Protein AF-A0A260YUD0-F1 (afdb_monomer_lite)

Sequence (62 aa):
MALWTVHLEGGPRRVNHAAVAIGSKVYTFGGYCSGETTDSHDPLDVHVLDTGKSVSSNQTDF

Organism: NCBI:txid1503980

Foldseek 3Di:
DDDDDDDDPPDDPFPPWDWDDDPQKIKTWAGDDPPDDDDPPDDIDIDIDGNPDDPPPDDDDD

InterPro domains:
  IPR011498 Kelch repeat type 2 [PF07646] (13-55)
  IPR015915 Kelch-type beta-propeller [G3DSA:2.120.10.80] (3-61)
  IPR015915 Kelch-type beta-propeller [SSF117281] (4-50)
  IPR052637 Kelch domain-containing protein 3-like [PTHR46461] (1-5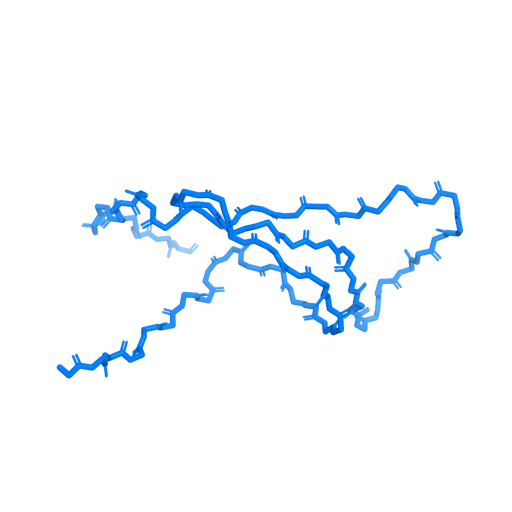3)

Structure (mmCIF, N/CA/C/O backbone):
data_AF-A0A260YUD0-F1
#
_entry.id   AF-A0A260YUD0-F1
#
loop_
_atom_site.group_PDB
_atom_site.id
_atom_site.type_symbol
_atom_site.label_atom_id
_atom_site.label_alt_id
_atom_site.label_comp_id
_atom_site.label_asym_id
_atom_site.label_entity_id
_atom_site.label_seq_id
_atom_site.pdbx_PDB_ins_code
_atom_site.Cartn_x
_atom_site.Cartn_y
_atom_site.Cartn_z
_atom_site.occupancy
_atom_site.B_iso_or_equiv
_atom_site.auth_seq_id
_atom_site.auth_comp_id
_atom_site.auth_asym_id
_atom_site.auth_atom_id
_atom_site.pdbx_PDB_model_num
ATOM 1 N N . MET A 1 1 ? -10.867 10.011 21.835 1.00 76.88 1 MET A N 1
ATOM 2 C CA . MET A 1 1 ? -9.561 10.595 21.460 1.00 76.88 1 MET A CA 1
ATOM 3 C C . MET A 1 1 ? -8.860 9.560 20.599 1.00 76.88 1 MET A C 1
ATOM 5 O O . MET A 1 1 ? -8.787 8.422 21.040 1.00 76.88 1 MET A O 1
ATOM 9 N N . ALA A 1 2 ? -8.463 9.889 19.371 1.00 80.12 2 ALA A N 1
ATOM 10 C CA . ALA A 1 2 ? -7.712 8.955 18.532 1.00 80.12 2 ALA A CA 1
ATOM 11 C C . ALA A 1 2 ? -6.219 9.076 18.866 1.00 80.12 2 ALA A C 1
ATOM 13 O O . ALA A 1 2 ? -5.716 10.193 18.980 1.00 80.12 2 ALA A O 1
ATOM 14 N N . LEU A 1 3 ? -5.538 7.943 19.049 1.00 87.25 3 LEU A N 1
ATOM 15 C CA . LEU A 1 3 ? -4.089 7.881 19.227 1.00 87.25 3 LEU A CA 1
ATOM 16 C C . LEU A 1 3 ? -3.465 7.342 17.940 1.00 87.25 3 LEU A C 1
ATOM 18 O O . LEU A 1 3 ? -3.989 6.406 17.340 1.00 87.25 3 LEU A O 1
ATOM 22 N N . TRP A 1 4 ? -2.338 7.921 17.541 1.00 86.69 4 TRP A N 1
ATOM 23 C CA . TRP A 1 4 ? -1.512 7.360 16.484 1.00 86.69 4 TRP A CA 1
ATOM 24 C C . TRP A 1 4 ? -0.588 6.293 17.066 1.00 86.69 4 TRP A C 1
ATOM 26 O O . TRP A 1 4 ? 0.122 6.537 18.040 1.00 86.69 4 TRP A O 1
ATOM 36 N N . THR A 1 5 ? -0.580 5.118 16.448 1.00 81.75 5 THR A N 1
ATOM 37 C CA . THR A 1 5 ? 0.380 4.048 16.730 1.00 81.75 5 THR A CA 1
ATOM 38 C C . THR A 1 5 ? 1.138 3.740 15.449 1.00 81.75 5 THR A C 1
ATOM 40 O O . THR A 1 5 ? 0.557 3.748 14.365 1.00 81.75 5 THR A O 1
ATOM 43 N N . VAL A 1 6 ? 2.441 3.504 15.572 1.00 81.38 6 VAL A N 1
ATOM 44 C CA . VAL A 1 6 ? 3.327 3.200 14.446 1.00 81.38 6 VAL A CA 1
ATOM 45 C C . VAL A 1 6 ? 3.662 1.710 14.472 1.00 81.38 6 VAL A C 1
ATOM 47 O O . VAL A 1 6 ? 3.927 1.159 15.538 1.00 81.38 6 VAL A O 1
ATOM 50 N N . HIS A 1 7 ? 3.667 1.067 13.305 1.00 74.75 7 HIS A N 1
ATOM 51 C CA . HIS A 1 7 ? 4.134 -0.305 13.120 1.00 74.75 7 HIS A CA 1
ATOM 52 C C . HIS A 1 7 ? 5.197 -0.299 12.015 1.00 74.75 7 HIS A C 1
ATOM 54 O O . HIS A 1 7 ? 4.861 -0.104 10.849 1.00 74.75 7 HIS A O 1
ATOM 60 N N . LEU A 1 8 ? 6.476 -0.394 12.395 1.00 67.81 8 LEU A N 1
ATOM 61 C CA . LEU A 1 8 ? 7.613 -0.275 11.467 1.00 67.81 8 LEU A CA 1
ATOM 62 C C . LEU A 1 8 ? 8.155 -1.631 10.998 1.00 67.81 8 LEU A C 1
ATOM 64 O O . LEU A 1 8 ? 8.807 -1.695 9.958 1.00 67.81 8 LEU A O 1
ATOM 68 N N . GLU A 1 9 ? 7.876 -2.705 11.734 1.00 76.00 9 GLU A N 1
ATOM 69 C CA . GLU A 1 9 ? 8.484 -4.010 11.478 1.00 76.00 9 GLU A CA 1
ATOM 70 C C . GLU A 1 9 ? 7.830 -4.724 10.289 1.00 76.00 9 GLU A C 1
ATOM 72 O O . GLU A 1 9 ? 6.608 -4.823 10.190 1.00 76.00 9 GLU A O 1
ATOM 77 N N . GLY A 1 10 ? 8.659 -5.212 9.361 1.00 72.25 10 GLY A N 1
ATOM 78 C CA . GLY A 1 10 ? 8.227 -5.985 8.189 1.00 72.25 10 GLY A CA 1
ATOM 79 C C . GLY A 1 10 ? 7.497 -5.196 7.090 1.00 72.25 10 GLY A C 1
ATOM 80 O O . GLY A 1 10 ? 7.095 -5.785 6.086 1.00 72.25 10 GLY A O 1
ATOM 81 N N . GLY A 1 11 ? 7.325 -3.880 7.248 1.00 75.19 11 GLY A N 1
ATOM 82 C CA . GLY A 1 11 ? 6.656 -3.026 6.266 1.00 75.19 11 GLY A CA 1
ATOM 83 C C . GLY A 1 11 ? 7.543 -2.680 5.055 1.00 75.19 11 GLY A C 1
ATOM 84 O O . GLY A 1 11 ? 8.732 -2.398 5.222 1.00 75.19 11 GLY A O 1
ATOM 85 N N . PRO A 1 12 ? 6.996 -2.643 3.825 1.00 80.19 12 PRO A N 1
ATOM 86 C CA . PRO A 1 12 ? 7.754 -2.259 2.636 1.00 80.19 12 PRO A CA 1
ATOM 87 C C . PRO A 1 12 ? 8.139 -0.771 2.681 1.00 80.19 12 PRO A C 1
ATOM 89 O O . PRO A 1 12 ? 7.299 0.105 2.894 1.00 80.19 12 PRO A O 1
ATOM 92 N N . ARG A 1 13 ? 9.416 -0.456 2.434 1.00 85.06 13 ARG A N 1
ATOM 93 C CA . ARG A 1 13 ? 9.916 0.927 2.363 1.00 85.06 13 ARG A CA 1
ATOM 94 C C . ARG A 1 13 ? 9.642 1.516 0.978 1.00 85.06 13 ARG A C 1
ATOM 96 O O . ARG A 1 13 ? 10.511 1.475 0.117 1.00 85.06 13 ARG A O 1
ATOM 103 N N . ARG A 1 14 ? 8.442 2.054 0.751 1.00 87.94 14 ARG A N 1
ATOM 104 C CA . ARG A 1 14 ? 8.026 2.600 -0.556 1.00 87.94 14 ARG A CA 1
ATOM 105 C C . ARG A 1 14 ? 7.238 3.903 -0.421 1.00 87.94 14 ARG A C 1
ATOM 107 O O . ARG A 1 14 ? 6.516 4.101 0.553 1.00 87.94 14 ARG A O 1
ATOM 114 N N . VAL A 1 15 ? 7.324 4.767 -1.431 1.00 89.25 15 VAL A N 1
ATOM 115 C CA . VAL A 1 15 ? 6.521 6.001 -1.561 1.00 89.25 15 VAL A CA 1
ATOM 116 C C . VAL A 1 15 ? 5.549 5.916 -2.741 1.00 89.25 15 VAL A C 1
ATOM 118 O O . VAL A 1 15 ? 5.701 5.052 -3.600 1.00 89.25 15 VAL A O 1
ATOM 121 N N . ASN A 1 16 ? 4.563 6.819 -2.797 1.00 91.88 16 ASN A N 1
ATOM 122 C CA . ASN A 1 16 ? 3.591 6.956 -3.897 1.00 91.88 16 ASN A CA 1
ATOM 123 C C . ASN A 1 16 ? 2.715 5.714 -4.170 1.00 91.88 16 ASN A C 1
ATOM 125 O O . ASN A 1 16 ? 2.234 5.537 -5.287 1.00 91.88 16 ASN A O 1
ATOM 129 N N . HIS A 1 17 ? 2.507 4.850 -3.175 1.00 92.88 17 HIS A N 1
ATOM 130 C CA . HIS A 1 17 ? 1.617 3.696 -3.307 1.00 92.88 17 HIS A CA 1
ATOM 131 C C . HIS A 1 17 ? 0.144 4.113 -3.181 1.00 92.88 17 HIS A C 1
ATOM 133 O O . HIS A 1 17 ? -0.194 5.047 -2.451 1.00 92.88 17 HIS A O 1
ATOM 139 N N . ALA A 1 18 ? -0.740 3.388 -3.866 1.00 95.44 18 ALA A N 1
ATOM 140 C CA . ALA A 1 18 ? -2.180 3.470 -3.629 1.00 95.44 18 ALA A CA 1
ATOM 141 C C . ALA A 1 18 ? -2.580 2.484 -2.522 1.00 95.44 18 ALA A C 1
ATOM 143 O O . ALA A 1 18 ? -1.945 1.439 -2.374 1.00 95.44 18 ALA A O 1
ATOM 144 N N . ALA A 1 19 ? -3.633 2.788 -1.756 1.00 95.62 19 ALA A N 1
ATOM 145 C CA . ALA A 1 19 ? -4.102 1.915 -0.682 1.00 95.62 19 ALA A CA 1
ATOM 146 C C . ALA A 1 19 ? -5.632 1.862 -0.573 1.00 95.62 19 ALA A C 1
ATOM 148 O O . ALA A 1 19 ? -6.315 2.856 -0.822 1.00 95.62 19 ALA A O 1
ATOM 149 N N . VAL A 1 20 ? -6.163 0.710 -0.152 1.00 97.62 20 VAL A N 1
ATOM 150 C CA . VAL A 1 20 ? -7.587 0.509 0.166 1.00 97.62 20 VAL A CA 1
ATOM 151 C C . VAL A 1 20 ? -7.745 -0.350 1.420 1.00 97.62 20 VAL A C 1
ATOM 153 O O . VAL A 1 20 ? -7.031 -1.335 1.610 1.00 97.62 20 VAL A O 1
ATOM 156 N N . ALA A 1 21 ? -8.694 0.016 2.282 1.00 97.06 21 ALA A N 1
ATOM 157 C CA . ALA A 1 21 ? -9.058 -0.767 3.458 1.00 97.06 21 ALA A CA 1
ATOM 158 C C . ALA A 1 21 ? -10.286 -1.644 3.169 1.00 97.06 21 ALA A C 1
ATOM 160 O O . ALA A 1 21 ? -11.300 -1.152 2.675 1.00 97.06 21 ALA A O 1
ATOM 161 N N . ILE A 1 22 ? -10.201 -2.934 3.504 1.00 97.12 22 ILE A N 1
ATOM 162 C CA . ILE A 1 22 ? -11.300 -3.904 3.413 1.00 97.12 22 ILE A CA 1
ATOM 163 C C . ILE A 1 22 ? -11.317 -4.721 4.709 1.00 97.12 22 ILE A C 1
ATOM 165 O O . ILE A 1 22 ? -10.428 -5.535 4.963 1.00 97.12 22 ILE A O 1
ATOM 169 N N . GLY A 1 23 ? -12.330 -4.505 5.552 1.00 95.19 23 GLY A N 1
ATOM 170 C CA . GLY A 1 23 ? -12.394 -5.127 6.878 1.00 95.19 23 GLY A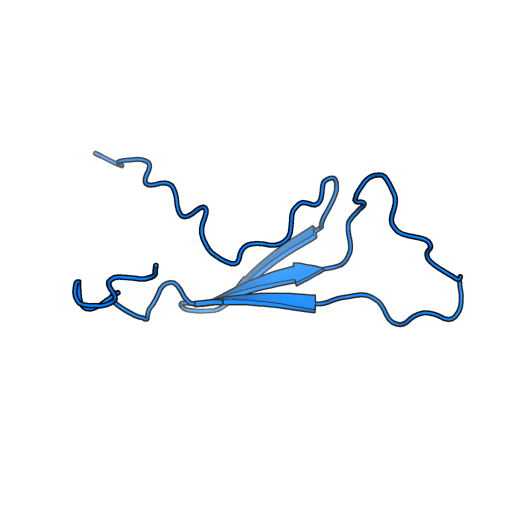 CA 1
ATOM 171 C C . GLY A 1 23 ? -11.197 -4.729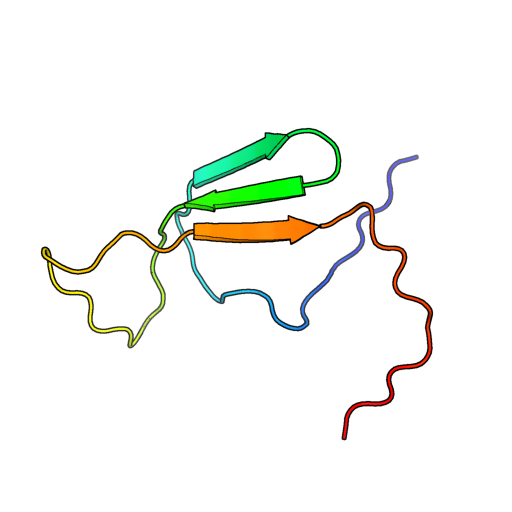 7.751 1.00 95.19 23 GLY A C 1
ATOM 172 O O . GLY A 1 23 ? -10.892 -3.547 7.880 1.00 95.19 23 GLY A O 1
ATOM 173 N N . SER A 1 24 ? -10.507 -5.713 8.335 1.00 93.94 24 SER A N 1
ATOM 174 C CA . SER A 1 24 ? -9.294 -5.515 9.147 1.00 93.94 24 SER A CA 1
ATOM 175 C C . SER A 1 24 ? -7.998 -5.561 8.330 1.00 93.94 24 SER A C 1
ATOM 177 O O . SER A 1 24 ? -6.933 -5.850 8.869 1.00 93.94 24 SER A O 1
ATOM 179 N N . LYS A 1 25 ? -8.073 -5.369 7.010 1.00 93.50 25 LYS A N 1
ATOM 180 C CA . LYS A 1 25 ? -6.918 -5.461 6.116 1.00 93.50 25 LYS A CA 1
ATOM 181 C C . LYS A 1 25 ? -6.759 -4.183 5.312 1.00 93.50 25 LYS A C 1
ATOM 183 O O . LYS A 1 25 ? -7.734 -3.651 4.783 1.00 93.50 25 LYS A O 1
ATOM 188 N N . VAL A 1 26 ? -5.523 -3.716 5.198 1.00 93.88 26 VAL A N 1
ATOM 189 C CA . VAL A 1 26 ? -5.137 -2.613 4.316 1.00 93.88 26 VAL A CA 1
ATOM 190 C C . VAL A 1 26 ? -4.274 -3.186 3.206 1.00 93.88 26 VAL A C 1
ATOM 192 O O . VAL A 1 26 ? -3.228 -3.769 3.478 1.00 93.88 26 VAL A O 1
ATOM 195 N N . TYR A 1 27 ? -4.729 -3.033 1.968 1.00 94.50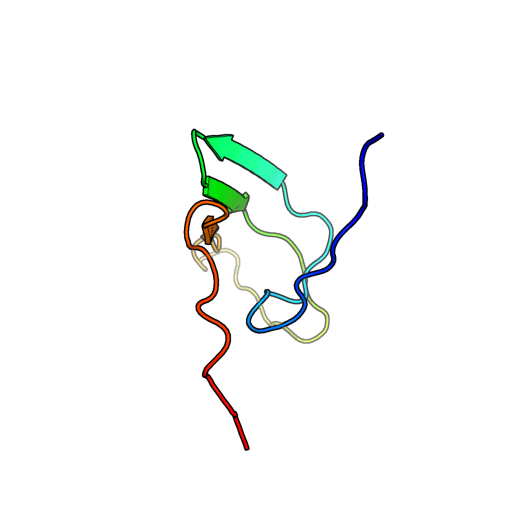 27 TYR A N 1
ATOM 196 C CA . TYR A 1 27 ? -4.022 -3.466 0.769 1.00 94.50 27 TYR A CA 1
ATOM 197 C C . TYR A 1 27 ? -3.307 -2.264 0.169 1.00 94.50 27 TYR A C 1
ATOM 199 O O . TYR A 1 27 ? -3.933 -1.215 0.002 1.00 94.50 27 TYR A O 1
ATOM 207 N N . THR A 1 28 ? -2.030 -2.410 -0.165 1.00 94.31 28 THR A N 1
ATOM 208 C CA . THR A 1 28 ? -1.250 -1.385 -0.863 1.00 94.31 28 THR A CA 1
ATOM 209 C C . THR A 1 28 ? -0.764 -1.909 -2.206 1.00 94.31 28 THR A C 1
ATOM 211 O O . THR A 1 28 ? -0.435 -3.086 -2.333 1.00 94.31 28 THR A O 1
ATOM 214 N N . PHE A 1 29 ? -0.754 -1.036 -3.213 1.00 94.00 29 PHE A N 1
ATOM 215 C CA . PHE A 1 29 ? -0.444 -1.376 -4.600 1.00 94.00 29 PHE A CA 1
ATOM 216 C C . PHE A 1 29 ? 0.706 -0.511 -5.107 1.00 94.00 29 PHE A C 1
ATOM 218 O O . PHE A 1 29 ? 0.608 0.723 -5.108 1.00 94.00 29 PHE A O 1
ATOM 225 N N . GLY A 1 30 ? 1.769 -1.173 -5.564 1.00 92.12 30 GLY A N 1
ATOM 226 C CA . GLY A 1 30 ? 2.934 -0.534 -6.161 1.00 92.12 30 GLY A CA 1
ATOM 227 C C . GLY A 1 30 ? 3.677 0.414 -5.224 1.00 92.12 30 GLY A C 1
ATOM 228 O O . GLY A 1 30 ? 3.831 0.170 -4.027 1.00 92.12 30 GLY A O 1
ATOM 229 N N . GLY A 1 31 ? 4.135 1.520 -5.804 1.00 90.69 31 GLY A N 1
ATOM 230 C CA . GLY A 1 31 ? 5.024 2.476 -5.162 1.00 90.69 31 GLY A CA 1
ATOM 231 C C . GLY A 1 31 ? 6.468 2.308 -5.623 1.00 90.69 31 GLY A C 1
ATOM 232 O O . GLY A 1 31 ? 6.781 1.491 -6.483 1.00 90.69 31 GLY A O 1
ATOM 233 N N . TYR A 1 32 ? 7.343 3.138 -5.068 1.00 86.94 32 TYR A N 1
ATOM 234 C CA . TYR A 1 32 ? 8.744 3.226 -5.468 1.00 86.94 32 TYR A CA 1
ATOM 235 C C . TYR A 1 32 ? 9.667 3.195 -4.247 1.00 86.94 32 TYR A C 1
ATOM 237 O O . TYR A 1 32 ? 9.422 3.914 -3.273 1.00 86.94 32 TYR A O 1
ATOM 245 N N . CYS A 1 33 ? 10.744 2.411 -4.319 1.00 86.81 33 CYS A N 1
ATOM 246 C CA . CYS A 1 33 ? 11.878 2.463 -3.398 1.00 86.81 33 CYS A CA 1
ATOM 247 C C . CYS A 1 33 ? 13.157 2.790 -4.172 1.00 86.81 33 CYS A C 1
ATOM 249 O O . CYS A 1 33 ? 13.416 2.232 -5.237 1.00 86.81 33 CYS A O 1
ATOM 251 N N . SER A 1 34 ? 14.002 3.661 -3.617 1.00 87.06 34 SER A N 1
ATOM 252 C CA . SER A 1 34 ? 15.323 3.907 -4.192 1.00 87.06 34 SER A CA 1
ATOM 253 C C . SER A 1 34 ? 16.154 2.621 -4.208 1.00 87.06 34 SER A C 1
ATOM 255 O O . SER A 1 34 ? 16.248 1.915 -3.203 1.00 87.06 34 SER A O 1
ATOM 257 N N . GLY A 1 35 ? 16.775 2.342 -5.354 1.00 83.75 35 GLY A N 1
ATOM 258 C CA . GLY A 1 35 ? 17.650 1.184 -5.539 1.00 83.75 35 GLY A CA 1
ATOM 259 C C . GLY A 1 35 ? 16.946 -0.103 -5.973 1.00 83.75 35 GLY A C 1
ATOM 260 O O . GLY A 1 35 ? 17.638 -1.083 -6.229 1.00 83.75 35 GLY A O 1
ATOM 261 N N . GLU A 1 36 ? 15.61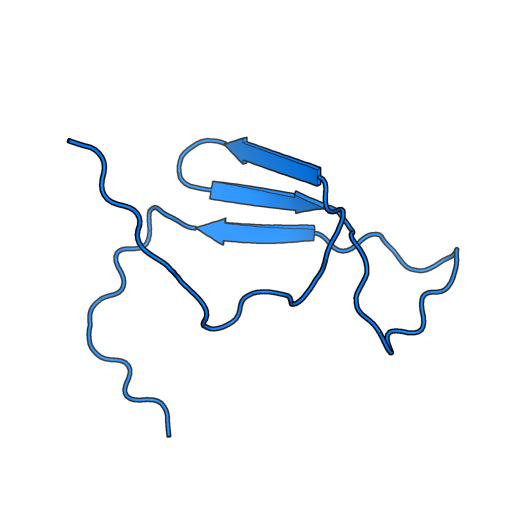7 -0.115 -6.105 1.00 84.50 36 GLU A N 1
ATOM 262 C CA . GLU A 1 36 ? 14.929 -1.209 -6.794 1.00 84.50 36 GLU A CA 1
ATOM 263 C C . GLU A 1 36 ? 15.008 -1.016 -8.311 1.00 84.50 36 GLU A C 1
ATOM 265 O O . GLU A 1 36 ? 14.618 0.023 -8.847 1.00 84.50 36 GLU A O 1
ATOM 270 N N . THR A 1 37 ? 15.500 -2.033 -9.013 1.00 81.81 37 THR A N 1
ATOM 271 C CA . THR A 1 37 ? 15.334 -2.161 -10.461 1.00 81.81 37 THR A CA 1
ATOM 272 C C . THR A 1 37 ? 13.969 -2.774 -10.726 1.00 81.81 37 THR A C 1
ATOM 274 O O . THR A 1 37 ? 13.706 -3.877 -10.260 1.00 81.81 37 THR A O 1
ATOM 277 N N . THR A 1 38 ? 13.120 -2.056 -11.453 1.00 77.75 38 THR A N 1
ATOM 278 C CA . THR A 1 38 ? 11.807 -2.538 -11.895 1.00 77.75 38 THR A CA 1
ATOM 279 C C . THR A 1 38 ? 11.794 -2.579 -13.415 1.00 77.75 38 THR A C 1
ATOM 281 O O . THR A 1 38 ? 12.195 -1.613 -14.068 1.00 77.75 38 THR A O 1
ATOM 284 N N . ASP A 1 39 ? 11.378 -3.707 -13.978 1.00 84.19 39 ASP A N 1
ATOM 285 C CA . ASP A 1 39 ? 11.084 -3.848 -15.398 1.00 84.19 39 ASP A CA 1
ATOM 286 C C . ASP A 1 39 ? 9.599 -3.552 -15.654 1.00 84.19 39 ASP A C 1
ATOM 288 O O . ASP A 1 39 ? 8.735 -3.780 -14.811 1.00 84.19 39 ASP A O 1
ATOM 292 N N . SER A 1 40 ? 9.276 -3.067 -16.851 1.00 81.88 40 SER A N 1
ATOM 293 C CA . SER A 1 40 ? 7.889 -2.900 -17.301 1.00 81.88 40 SER A CA 1
ATOM 294 C C . SER A 1 40 ? 7.073 -4.200 -17.322 1.00 81.88 40 SER A C 1
ATOM 296 O O . SER A 1 40 ? 5.843 -4.152 -17.317 1.00 81.88 40 SER A O 1
ATOM 298 N N . HIS A 1 41 ? 7.748 -5.350 -17.375 1.00 88.06 41 HIS A N 1
ATOM 299 C CA . HIS A 1 41 ? 7.147 -6.676 -17.332 1.00 88.06 41 HIS A CA 1
ATOM 300 C C . HIS A 1 41 ? 7.035 -7.253 -15.920 1.00 88.06 41 HIS A C 1
ATOM 302 O O . HIS A 1 41 ? 6.402 -8.301 -15.760 1.00 88.06 41 HIS A O 1
ATOM 308 N N . ASP A 1 42 ? 7.602 -6.589 -14.909 1.00 88.00 42 ASP A N 1
ATOM 309 C CA . ASP A 1 42 ? 7.445 -7.036 -13.535 1.00 88.00 42 ASP A CA 1
ATOM 310 C C . ASP A 1 42 ? 5.985 -6.850 -13.096 1.00 88.00 42 ASP A C 1
ATOM 312 O O . ASP A 1 42 ? 5.366 -5.809 -13.354 1.00 88.00 42 ASP A O 1
ATOM 316 N N . PRO A 1 43 ? 5.387 -7.856 -12.439 1.00 87.94 43 PRO A N 1
ATOM 317 C CA . PRO A 1 43 ? 4.067 -7.695 -11.861 1.00 87.94 43 PRO A CA 1
ATOM 318 C C . PRO A 1 43 ? 4.090 -6.609 -10.779 1.00 87.94 43 PRO A C 1
ATOM 320 O O . PRO A 1 43 ? 5.065 -6.444 -10.049 1.00 87.94 43 PRO A O 1
ATOM 323 N N . LEU A 1 44 ? 2.978 -5.887 -10.644 1.00 88.00 44 LEU A N 1
ATOM 324 C CA . LEU A 1 44 ? 2.820 -4.897 -9.584 1.00 88.00 44 LEU A CA 1
ATOM 325 C C . LEU A 1 44 ? 2.785 -5.584 -8.211 1.00 88.00 44 LEU A C 1
ATOM 327 O O . LEU A 1 44 ? 1.924 -6.433 -7.968 1.00 88.00 44 LEU A O 1
ATOM 331 N N . ASP A 1 45 ? 3.654 -5.155 -7.299 1.00 87.62 45 ASP A N 1
ATOM 332 C CA . ASP A 1 45 ? 3.642 -5.632 -5.918 1.00 87.62 45 ASP A CA 1
ATOM 333 C C . ASP A 1 45 ? 2.341 -5.250 -5.197 1.00 87.62 45 ASP A C 1
ATOM 335 O O . ASP A 1 45 ? 1.853 -4.114 -5.290 1.00 87.62 45 ASP A O 1
ATOM 339 N N . VAL A 1 46 ? 1.808 -6.201 -4.425 1.00 92.38 46 VAL A N 1
ATOM 340 C CA . VAL A 1 46 ? 0.664 -5.992 -3.533 1.00 92.38 46 VAL A CA 1
ATOM 341 C C . VAL A 1 46 ? 1.023 -6.467 -2.135 1.00 92.38 46 VAL A C 1
ATOM 343 O O . VAL A 1 46 ? 1.330 -7.641 -1.928 1.00 92.38 46 VAL A O 1
ATOM 346 N N . HIS A 1 47 ? 0.941 -5.565 -1.159 1.00 91.50 47 HIS A N 1
ATOM 347 C CA . HIS A 1 47 ? 1.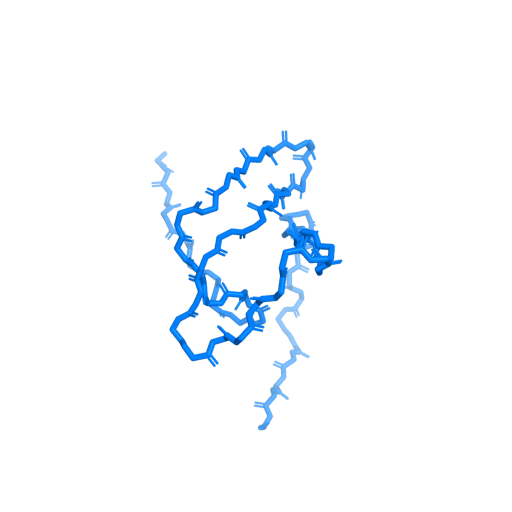175 -5.885 0.248 1.00 91.50 47 HIS A CA 1
ATOM 348 C C . HIS A 1 47 ? -0.116 -5.766 1.054 1.00 91.50 47 HIS A C 1
ATOM 350 O O . HIS A 1 47 ? -1.013 -4.994 0.713 1.00 91.50 47 HIS A O 1
ATOM 356 N N . VAL A 1 48 ? -0.210 -6.536 2.141 1.00 92.38 48 VAL A N 1
ATOM 357 C CA . VAL A 1 48 ? -1.382 -6.543 3.022 1.00 92.38 48 VAL A CA 1
ATOM 358 C C . VAL A 1 48 ? -0.946 -6.364 4.468 1.00 92.38 48 VAL A C 1
ATOM 360 O O . VAL A 1 48 ? -0.243 -7.212 5.014 1.00 92.38 48 VAL A O 1
ATOM 363 N N . LEU A 1 49 ? -1.420 -5.294 5.101 1.00 90.25 49 LEU A N 1
ATOM 364 C CA . LEU A 1 49 ? -1.346 -5.109 6.547 1.00 90.25 49 LEU A CA 1
ATOM 365 C C . LEU A 1 49 ? -2.629 -5.647 7.183 1.00 90.25 49 LEU A C 1
ATOM 367 O O . LEU A 1 49 ? -3.719 -5.161 6.887 1.00 90.25 49 LEU A O 1
ATOM 371 N N . ASP A 1 50 ? -2.502 -6.635 8.066 1.00 90.12 50 ASP A N 1
ATOM 372 C CA . ASP A 1 50 ? -3.613 -7.143 8.873 1.00 90.12 50 ASP A CA 1
ATOM 373 C C . ASP A 1 50 ? -3.645 -6.429 10.228 1.00 90.12 50 ASP A C 1
ATOM 375 O O . ASP A 1 50 ? -2.792 -6.660 11.081 1.00 90.12 50 ASP A O 1
ATOM 379 N N . THR A 1 51 ? -4.637 -5.567 10.427 1.00 88.69 51 THR A N 1
ATOM 380 C CA . THR A 1 51 ? -4.845 -4.805 11.665 1.00 88.69 51 THR A CA 1
ATOM 381 C C . THR A 1 51 ? -5.702 -5.555 12.687 1.00 88.69 51 THR A C 1
ATOM 383 O O . THR A 1 51 ? -5.869 -5.085 13.810 1.00 88.69 51 THR A O 1
ATOM 386 N N . GLY A 1 52 ? -6.253 -6.717 12.316 1.00 86.56 52 GLY A N 1
ATOM 387 C CA . GLY A 1 52 ? -7.062 -7.567 13.191 1.00 86.56 52 GLY A CA 1
ATOM 388 C C . GLY A 1 52 ? -6.233 -8.567 13.993 1.00 86.56 52 GLY A C 1
ATOM 389 O O . GLY A 1 52 ? -6.692 -9.062 15.023 1.00 86.56 52 GLY A O 1
ATOM 390 N N . LYS A 1 53 ? -4.999 -8.855 13.560 1.00 67.81 53 LYS A N 1
ATOM 391 C CA . LYS A 1 53 ? -4.050 -9.628 14.362 1.00 67.81 53 LYS A CA 1
ATOM 392 C C . LYS A 1 53 ? -3.560 -8.761 15.516 1.00 67.81 53 LYS A C 1
ATOM 394 O O . LYS A 1 53 ? -2.694 -7.910 15.346 1.00 67.81 53 LYS A O 1
ATOM 399 N N . SER A 1 54 ? -4.091 -8.998 16.711 1.00 61.75 54 SER A N 1
ATOM 400 C CA . SER A 1 54 ? -3.428 -8.546 17.930 1.00 61.75 54 SER A CA 1
ATOM 401 C C . SER A 1 54 ? -2.040 -9.181 17.961 1.00 61.75 54 SER A C 1
ATOM 403 O O . SER A 1 54 ? -1.926 -10.406 17.988 1.00 61.75 54 SER A O 1
ATOM 405 N N . VAL A 1 55 ? -0.985 -8.365 17.924 1.00 59.06 55 VAL A N 1
ATOM 406 C CA . VAL A 1 55 ? 0.366 -8.843 18.223 1.00 59.06 55 VAL A CA 1
ATOM 407 C C . VAL A 1 55 ? 0.317 -9.339 19.664 1.00 59.06 55 VAL A C 1
ATOM 409 O O . VAL A 1 55 ? 0.235 -8.537 20.593 1.00 59.06 55 VAL A O 1
ATOM 412 N N . SER A 1 56 ? 0.303 -10.657 19.874 1.00 49.03 56 SER A N 1
ATOM 413 C CA . SER A 1 56 ? 0.637 -11.193 21.186 1.00 49.03 56 SER A CA 1
ATOM 414 C C . SER A 1 56 ? 2.085 -10.796 21.427 1.00 49.03 56 SER A C 1
ATOM 416 O O . SER A 1 56 ? 2.979 -11.272 20.731 1.00 49.03 56 SER A O 1
ATOM 418 N N . SER A 1 57 ? 2.297 -9.865 22.347 1.00 47.38 57 SER A N 1
ATOM 419 C CA . SER A 1 57 ? 3.601 -9.408 22.809 1.00 47.38 57 SER A CA 1
ATOM 420 C C . SER A 1 57 ? 4.417 -10.602 23.310 1.00 47.38 57 SER A C 1
ATOM 422 O O . SER A 1 57 ? 4.298 -10.919 24.482 1.00 47.38 57 SER A O 1
ATOM 424 N N . ASN A 1 58 ? 5.130 -11.323 22.437 1.00 46.72 58 ASN A N 1
ATOM 425 C CA . ASN A 1 58 ? 6.064 -12.411 22.773 1.00 46.72 58 ASN A CA 1
ATOM 426 C C . ASN A 1 58 ? 6.881 -12.874 21.545 1.00 46.72 58 ASN A C 1
ATOM 428 O O . ASN A 1 58 ? 7.095 -14.068 21.352 1.00 46.72 58 ASN A O 1
ATOM 432 N N . GLN A 1 59 ? 7.357 -11.951 20.709 1.00 42.62 59 GLN A N 1
ATOM 433 C CA . GLN A 1 59 ? 8.393 -12.272 19.725 1.00 42.62 59 GLN A CA 1
ATOM 434 C C . GLN A 1 59 ? 9.590 -11.355 19.989 1.00 42.62 59 GLN A C 1
ATOM 436 O O . GLN A 1 59 ? 9.589 -10.180 19.640 1.00 42.62 59 GLN A O 1
ATOM 441 N N . THR A 1 60 ? 10.550 -11.872 20.755 1.00 42.69 60 THR A N 1
ATOM 442 C CA . THR A 1 60 ? 11.899 -11.314 20.877 1.00 42.69 60 THR A CA 1
ATOM 443 C C . THR A 1 60 ? 12.668 -11.722 19.628 1.00 42.69 60 THR A C 1
ATOM 445 O O . THR A 1 60 ? 13.080 -12.879 19.531 1.00 42.69 60 THR A O 1
ATOM 448 N N . ASP A 1 61 ? 12.834 -10.798 18.691 1.00 41.38 61 ASP A N 1
ATOM 449 C CA . ASP A 1 61 ? 13.687 -11.000 17.523 1.00 41.38 61 ASP A CA 1
ATOM 450 C C . ASP A 1 61 ? 15.083 -10.425 17.824 1.00 41.38 61 ASP A C 1
ATOM 452 O O . ASP A 1 61 ? 15.215 -9.275 18.255 1.00 41.38 61 ASP A O 1
ATOM 456 N N . PHE A 1 62 ? 16.099 -11.285 17.693 1.00 39.62 62 PHE A N 1
ATOM 457 C CA . PHE A 1 62 ? 17.526 -10.945 17.689 1.00 39.62 62 PHE A CA 1
ATOM 458 C C . PHE A 1 62 ? 17.949 -10.415 16.318 1.00 39.62 62 PHE A C 1
ATOM 460 O O . PHE A 1 62 ? 17.394 -10.910 15.310 1.00 39.62 62 PHE A O 1
#

Radius of gyration: 14.53 Å; chains: 1; bounding box: 30×23×40 Å

pLDDT: mean 81.23, std 15.59, range [39.62, 97.62]

Secondary structure (DSSP, 8-state):
--------TT----BS-EEEEETTEEEEE--B-TT----TTSPPPEEEEESSS---S-----